Protein AF-A0A6J1CP91-F1 (afdb_monomer_lite)

Sequence (118 aa):
MVSEKVKNPSRVQVVTASIHRAAISASALVAVDCLERRPATSLLLTVDLRTNVVPPFPSTLAGNVILFFVASSTAAETETEVWSMVEEMKRKTEFTNKWRSKYKGAEAGTVEWESLYW

Radius of gyration: 17.56 Å; chains: 1; bounding box: 40×28×46 Å

pLDDT: mean 72.95, std 15.56, range [33.47, 92.81]

Foldseek 3Di:
DLCVLDPPFDPCLLVLLVVQLVVLVVVVVVCVPPDPFRDKDKDKDKDQCQVLAVVRHDPPDPDGDIDIDIDIDGRVPNCPPSNVSSVSVVVVVVVSNVVRVVCNPDPPPDDPPPPNPD

Secondary structure (DSSP, 8-state):
-HHHHSSS--HHHHHHHHHHHHHHHHHHHHGGGT-SSPPPEEEEEEEE-TTTSSSPPPTT--S--EEEEEEEE-TT-TT--HHHHHHHHHHHHHHHHHHHHHTTTS-TT---GGGG--

Structure (mmCIF, N/CA/C/O backbone):
data_AF-A0A6J1CP91-F1
#
_entry.id   AF-A0A6J1CP91-F1
#
loop_
_atom_site.group_PDB
_atom_site.id
_atom_site.type_symbol
_atom_site.label_atom_id
_atom_site.label_alt_id
_atom_site.label_comp_id
_atom_site.label_asym_id
_atom_site.label_entity_id
_atom_site.label_seq_id
_atom_site.pdbx_PDB_ins_code
_atom_site.Cartn_x
_atom_site.Cartn_y
_atom_site.Cartn_z
_atom_site.occupancy
_atom_site.B_iso_or_equiv
_atom_site.auth_seq_id
_atom_site.auth_comp_id
_atom_site.auth_asym_id
_atom_site.auth_atom_id
_atom_site.pdbx_PDB_model_num
ATOM 1 N N . MET A 1 1 ? 17.875 -6.125 4.280 1.00 73.06 1 MET A N 1
ATOM 2 C CA . MET A 1 1 ? 16.484 -6.656 4.284 1.00 73.06 1 MET A CA 1
ATOM 3 C C . MET A 1 1 ? 15.479 -5.521 4.533 1.00 73.06 1 MET A C 1
ATOM 5 O O . MET A 1 1 ? 15.840 -4.566 5.205 1.00 73.06 1 MET A O 1
ATOM 9 N N . VAL A 1 2 ? 14.232 -5.575 4.030 1.00 79.50 2 VAL A N 1
ATOM 10 C CA . VAL A 1 2 ? 13.246 -4.468 4.210 1.00 79.50 2 VAL A CA 1
ATOM 11 C C . VAL A 1 2 ? 13.037 -4.106 5.687 1.00 79.50 2 VAL A C 1
ATOM 13 O O . VAL A 1 2 ? 12.948 -2.931 6.022 1.00 79.50 2 VAL A O 1
ATOM 16 N N . SER A 1 3 ? 13.038 -5.097 6.579 1.00 82.69 3 SER A N 1
ATOM 17 C CA . SER A 1 3 ? 12.892 -4.919 8.030 1.00 82.69 3 SER A CA 1
ATOM 18 C C . SER A 1 3 ? 14.068 -4.220 8.723 1.00 82.69 3 SER A C 1
ATOM 20 O O . SER A 1 3 ? 13.913 -3.764 9.850 1.00 82.69 3 SER A O 1
ATOM 22 N N . GLU A 1 4 ? 15.240 -4.147 8.086 1.00 86.94 4 GLU A N 1
ATOM 23 C CA . GLU A 1 4 ? 16.396 -3.396 8.605 1.00 86.94 4 GLU A CA 1
ATOM 24 C C . GLU A 1 4 ? 16.271 -1.899 8.307 1.00 86.94 4 GLU A C 1
ATOM 26 O O . GLU A 1 4 ? 16.822 -1.074 9.030 1.00 86.94 4 GLU A O 1
ATOM 31 N N . LYS A 1 5 ? 15.558 -1.550 7.229 1.00 88.31 5 LYS A N 1
ATOM 32 C CA . LYS A 1 5 ? 15.391 -0.171 6.752 1.00 88.31 5 LYS A CA 1
ATOM 33 C C . LYS A 1 5 ? 14.071 0.435 7.219 1.00 88.31 5 LYS A C 1
ATOM 35 O O . LYS A 1 5 ? 14.038 1.583 7.644 1.00 88.31 5 LYS A O 1
ATOM 40 N N . VAL A 1 6 ? 12.990 -0.346 7.198 1.00 86.69 6 VAL A N 1
ATOM 41 C CA . VAL A 1 6 ? 11.664 0.082 7.651 1.00 86.69 6 VAL A CA 1
ATOM 42 C C . VAL A 1 6 ? 11.291 -0.670 8.918 1.00 86.69 6 VAL A C 1
ATOM 44 O O . VAL A 1 6 ? 11.163 -1.892 8.923 1.00 86.69 6 VAL A O 1
ATOM 47 N N . LYS A 1 7 ? 11.055 0.070 10.003 1.00 91.31 7 LYS A N 1
ATOM 48 C CA . LYS A 1 7 ? 10.608 -0.497 11.281 1.00 91.31 7 LYS A CA 1
ATOM 49 C C . LYS A 1 7 ? 9.187 -1.061 11.159 1.00 91.31 7 LYS A C 1
ATOM 51 O O . LYS A 1 7 ? 8.278 -0.307 10.819 1.00 91.31 7 LYS A O 1
ATOM 56 N N . ASN A 1 8 ? 8.981 -2.328 11.520 1.00 89.12 8 ASN A N 1
ATOM 57 C CA . ASN A 1 8 ? 7.670 -3.000 11.570 1.00 89.12 8 ASN A CA 1
ATOM 58 C C . ASN A 1 8 ? 6.816 -2.816 10.293 1.00 89.12 8 ASN A C 1
ATOM 60 O O . ASN A 1 8 ? 5.717 -2.259 10.376 1.00 89.12 8 ASN A O 1
ATOM 64 N N . PRO A 1 9 ? 7.299 -3.232 9.109 1.00 89.12 9 PRO A N 1
ATOM 65 C CA . PRO A 1 9 ? 6.519 -3.122 7.885 1.00 89.12 9 PRO A CA 1
ATOM 66 C C . PRO A 1 9 ? 5.352 -4.118 7.919 1.00 89.12 9 PRO A C 1
ATOM 68 O O . PRO A 1 9 ? 5.491 -5.241 8.411 1.00 89.12 9 PRO A O 1
ATOM 71 N N . SER A 1 10 ? 4.192 -3.728 7.391 1.00 89.75 10 SER A N 1
ATOM 72 C CA . SER A 1 10 ? 3.058 -4.649 7.293 1.00 89.75 10 SER A CA 1
ATOM 73 C C . SER A 1 10 ? 3.263 -5.638 6.144 1.00 89.75 10 SER A C 1
ATOM 75 O O . SER A 1 10 ? 3.888 -5.323 5.129 1.00 89.75 10 SER A O 1
ATOM 77 N N . ARG A 1 11 ? 2.681 -6.839 6.260 1.00 92.38 11 ARG A N 1
ATOM 78 C CA . ARG A 1 11 ? 2.720 -7.837 5.177 1.00 92.38 11 ARG A CA 1
ATOM 79 C C . ARG A 1 11 ? 2.173 -7.271 3.864 1.00 92.38 11 ARG A C 1
ATOM 81 O O . ARG A 1 11 ? 2.746 -7.527 2.814 1.00 92.38 11 ARG A O 1
ATOM 88 N N . VAL A 1 12 ? 1.094 -6.485 3.934 1.00 89.06 12 VAL A N 1
ATOM 89 C CA . VAL A 1 12 ? 0.483 -5.840 2.761 1.00 89.06 12 VAL A CA 1
ATOM 90 C C . VAL A 1 12 ? 1.476 -4.890 2.099 1.00 89.06 12 VAL A C 1
ATOM 92 O O . VAL A 1 12 ? 1.666 -4.978 0.895 1.00 89.06 12 VAL A O 1
ATOM 95 N N . GLN A 1 13 ? 2.174 -4.051 2.869 1.00 88.12 13 GLN A N 1
ATOM 96 C CA . GLN A 1 13 ? 3.169 -3.126 2.315 1.00 88.12 13 GLN A CA 1
ATOM 97 C C . GLN A 1 13 ? 4.289 -3.878 1.584 1.00 88.12 13 GLN A C 1
ATOM 99 O O . GLN A 1 13 ? 4.608 -3.558 0.442 1.00 88.12 13 GLN A O 1
ATOM 104 N N . VAL A 1 14 ? 4.862 -4.910 2.208 1.00 90.44 14 VAL A N 1
ATOM 105 C CA . VAL A 1 14 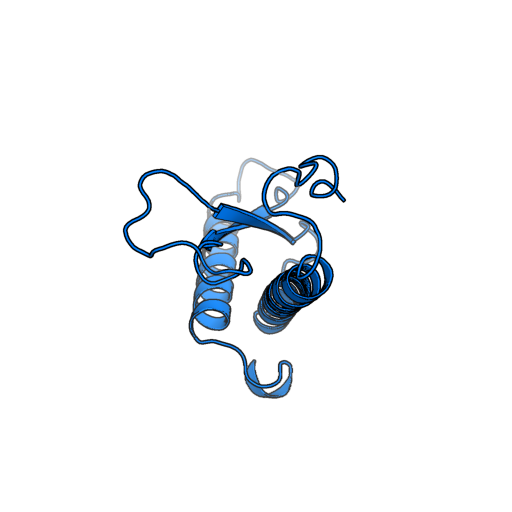? 5.978 -5.665 1.612 1.00 90.44 14 VAL A CA 1
ATOM 106 C C . VAL A 1 14 ? 5.549 -6.394 0.337 1.00 90.44 14 VAL A C 1
ATOM 108 O O . VAL A 1 14 ? 6.249 -6.331 -0.676 1.00 90.44 14 VAL A O 1
ATOM 111 N N . VAL A 1 15 ? 4.396 -7.067 0.368 1.00 92.81 15 VAL A N 1
ATOM 112 C CA . VAL A 1 15 ? 3.877 -7.815 -0.787 1.00 92.81 15 VAL A CA 1
ATOM 113 C C . VAL A 1 15 ? 3.527 -6.868 -1.934 1.00 92.81 15 VAL A C 1
ATOM 115 O O . VAL A 1 15 ? 3.961 -7.100 -3.058 1.00 92.81 15 VAL A O 1
ATOM 118 N N . THR A 1 16 ? 2.826 -5.767 -1.659 1.00 90.25 16 THR A N 1
ATOM 119 C CA . THR A 1 16 ? 2.458 -4.774 -2.675 1.00 90.25 16 THR A CA 1
ATOM 120 C C . THR A 1 16 ? 3.686 -4.147 -3.336 1.00 90.25 16 THR A C 1
ATOM 122 O O . THR A 1 16 ? 3.743 -4.087 -4.562 1.00 90.25 16 THR A O 1
ATOM 125 N N . ALA A 1 17 ? 4.698 -3.738 -2.559 1.00 87.62 17 ALA A N 1
ATOM 126 C CA . ALA A 1 17 ? 5.939 -3.195 -3.120 1.00 87.62 17 ALA A CA 1
ATOM 127 C C . ALA A 1 17 ? 6.673 -4.223 -3.994 1.00 87.62 17 ALA A C 1
ATOM 129 O O . ALA A 1 17 ? 7.217 -3.876 -5.042 1.00 87.62 17 ALA A O 1
ATOM 130 N N . SER A 1 18 ? 6.658 -5.495 -3.588 1.00 88.56 18 SER A N 1
ATOM 131 C CA . SER A 1 18 ? 7.282 -6.581 -4.350 1.00 88.56 18 SER A CA 1
ATOM 132 C C . SER A 1 18 ? 6.563 -6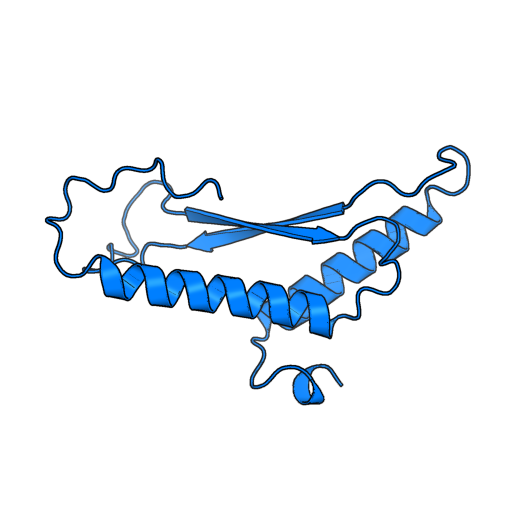.827 -5.680 1.00 88.56 18 SER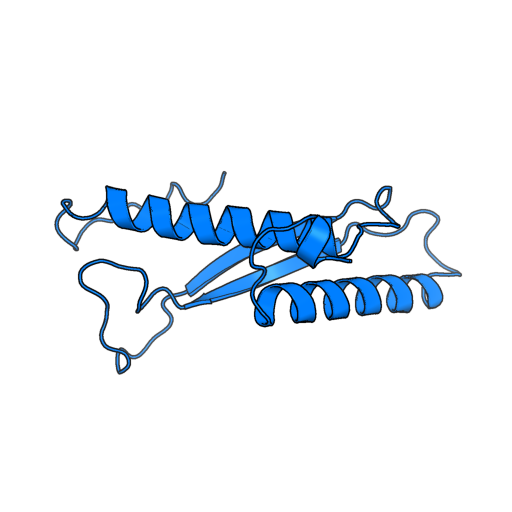 A C 1
ATOM 134 O O . SER A 1 18 ? 7.222 -6.953 -6.710 1.00 88.56 18 SER A O 1
ATOM 136 N N . ILE A 1 19 ? 5.224 -6.832 -5.679 1.00 90.38 19 ILE A N 1
ATOM 137 C CA . ILE A 1 19 ? 4.405 -6.966 -6.895 1.00 90.38 19 ILE A CA 1
ATOM 138 C C . ILE A 1 19 ? 4.627 -5.773 -7.825 1.00 90.38 19 ILE A C 1
ATOM 140 O O . ILE A 1 19 ? 4.856 -5.966 -9.015 1.00 90.38 19 ILE A O 1
ATOM 144 N N . HIS A 1 20 ? 4.606 -4.550 -7.290 1.00 86.44 20 HIS A N 1
ATOM 145 C CA . HIS A 1 20 ? 4.841 -3.338 -8.072 1.00 86.44 20 HIS A CA 1
ATOM 146 C C . HIS A 1 20 ? 6.218 -3.362 -8.747 1.00 86.44 20 HIS A C 1
ATOM 148 O O . HIS A 1 20 ? 6.321 -3.139 -9.952 1.00 86.44 20 HIS A O 1
ATO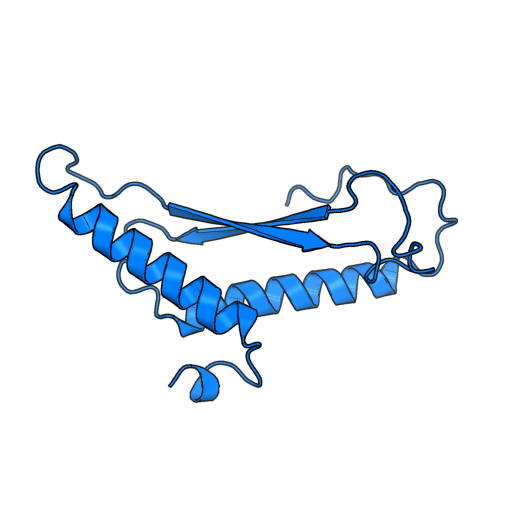M 154 N N . ARG A 1 21 ? 7.269 -3.731 -8.001 1.00 84.62 21 ARG A N 1
ATOM 155 C CA . ARG A 1 21 ? 8.617 -3.907 -8.556 1.00 84.62 21 ARG A CA 1
ATOM 156 C C . ARG A 1 21 ? 8.640 -4.966 -9.657 1.00 84.62 21 ARG A C 1
ATOM 158 O O . ARG A 1 21 ? 9.197 -4.711 -10.717 1.00 84.62 21 ARG A O 1
ATOM 165 N N . ALA A 1 22 ? 8.027 -6.127 -9.426 1.00 86.94 22 ALA A N 1
ATOM 166 C CA . ALA A 1 22 ? 7.963 -7.190 -10.426 1.00 86.94 22 ALA A CA 1
ATOM 167 C C . ALA A 1 22 ? 7.233 -6.735 -11.702 1.00 86.94 22 ALA A C 1
ATOM 169 O O . ALA A 1 22 ? 7.699 -7.023 -12.801 1.00 86.94 22 ALA A O 1
ATOM 170 N N . ALA A 1 2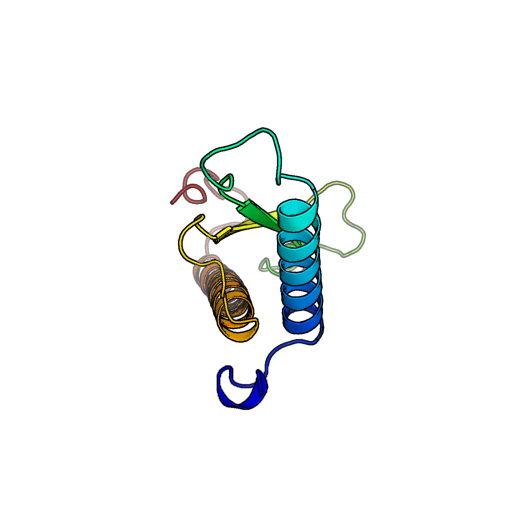3 ? 6.144 -5.972 -11.566 1.00 85.88 23 ALA A N 1
ATOM 171 C CA . ALA A 1 23 ? 5.401 -5.410 -12.691 1.00 85.88 23 ALA A CA 1
ATOM 172 C C . ALA A 1 23 ? 6.238 -4.399 -13.495 1.00 85.88 23 ALA A C 1
ATOM 174 O O . ALA A 1 23 ? 6.239 -4.461 -14.722 1.00 85.88 23 ALA A O 1
ATOM 175 N N . ILE A 1 24 ? 6.997 -3.522 -12.824 1.00 80.69 24 ILE A N 1
ATOM 176 C CA . ILE A 1 24 ? 7.932 -2.590 -13.481 1.00 80.69 24 ILE A CA 1
ATOM 177 C C . ILE A 1 24 ? 9.056 -3.346 -14.192 1.00 80.69 24 ILE A C 1
ATOM 179 O O . ILE A 1 24 ? 9.408 -3.027 -15.326 1.00 80.69 24 ILE A O 1
ATOM 183 N N . SER A 1 25 ? 9.648 -4.348 -13.537 1.00 80.31 25 SER A N 1
ATOM 184 C CA . SER A 1 25 ? 10.715 -5.146 -14.143 1.00 80.31 25 SER A CA 1
ATOM 185 C C . SER A 1 25 ? 10.214 -5.906 -15.370 1.00 80.31 25 SER A C 1
ATOM 187 O O . SER A 1 25 ? 10.888 -5.907 -16.394 1.00 80.31 25 SER A O 1
ATOM 189 N N . ALA A 1 26 ? 9.021 -6.499 -15.298 1.00 83.31 26 ALA A N 1
ATOM 190 C CA . ALA A 1 26 ? 8.413 -7.193 -16.425 1.00 83.31 26 ALA A CA 1
ATOM 191 C C . ALA A 1 26 ? 8.058 -6.233 -17.571 1.00 83.31 26 ALA A C 1
ATOM 193 O O . ALA A 1 26 ? 8.357 -6.531 -18.725 1.00 83.31 26 ALA A O 1
ATOM 194 N N . SER A 1 27 ? 7.477 -5.064 -17.278 1.00 78.06 27 SER A N 1
ATOM 195 C CA . SER A 1 27 ? 7.123 -4.085 -18.315 1.00 78.06 27 SER A CA 1
ATOM 196 C C . SER A 1 27 ? 8.355 -3.532 -19.031 1.00 78.06 27 SER A C 1
ATOM 198 O O . SER A 1 27 ? 8.332 -3.348 -20.247 1.00 78.06 27 SER A O 1
ATOM 200 N N . ALA A 1 28 ? 9.463 -3.353 -18.309 1.00 73.88 28 ALA A N 1
ATOM 201 C CA . ALA A 1 28 ? 10.732 -2.937 -18.888 1.00 73.88 28 ALA A CA 1
ATOM 202 C C . ALA A 1 28 ? 11.325 -3.951 -19.879 1.00 73.88 28 ALA A C 1
ATOM 204 O O . ALA A 1 28 ? 12.001 -3.536 -20.816 1.00 73.88 28 ALA A O 1
ATOM 205 N N . LEU A 1 29 ? 11.079 -5.252 -19.689 1.00 72.19 29 LEU A N 1
ATOM 206 C CA . LEU A 1 29 ? 11.527 -6.302 -20.613 1.00 72.19 29 LEU A CA 1
ATOM 207 C C . LEU A 1 29 ? 10.708 -6.331 -21.911 1.00 72.19 29 LEU A C 1
ATOM 209 O O . LEU A 1 29 ? 11.202 -6.797 -22.931 1.00 72.19 29 LEU A O 1
ATOM 213 N N . VAL A 1 30 ? 9.468 -5.837 -21.878 1.00 71.56 30 VAL A N 1
ATOM 214 C CA . VAL A 1 30 ? 8.573 -5.780 -23.046 1.00 71.56 30 VAL A CA 1
ATOM 215 C C . VAL A 1 30 ? 8.751 -4.476 -23.831 1.00 71.56 30 VAL A C 1
ATOM 217 O O . VAL A 1 30 ? 8.557 -4.451 -25.040 1.00 71.56 30 VAL A O 1
ATOM 220 N N . ALA A 1 31 ? 9.157 -3.388 -23.171 1.00 63.69 31 ALA A N 1
ATOM 221 C CA . ALA A 1 31 ? 9.281 -2.057 -23.773 1.00 63.69 31 ALA A CA 1
ATOM 222 C C . ALA A 1 31 ? 10.525 -1.852 -24.671 1.00 63.69 31 ALA A C 1
ATOM 224 O O . ALA A 1 31 ? 10.789 -0.722 -25.078 1.00 63.69 31 ALA A O 1
ATOM 225 N N . VAL A 1 32 ? 11.282 -2.916 -24.969 1.00 56.19 32 VAL A N 1
ATOM 226 C CA . VAL A 1 32 ? 12.632 -2.870 -25.566 1.00 56.19 32 VAL A CA 1
ATOM 227 C C . VAL A 1 32 ? 12.682 -2.247 -26.974 1.00 56.19 32 VAL A C 1
ATOM 229 O O . VAL A 1 32 ? 13.737 -1.746 -27.340 1.00 56.19 32 VAL A O 1
ATOM 232 N N . ASP A 1 33 ? 11.567 -2.147 -27.711 1.00 54.22 33 ASP A N 1
ATOM 233 C CA . ASP A 1 33 ? 11.598 -1.703 -29.121 1.00 54.22 33 ASP A CA 1
ATOM 234 C C . ASP A 1 33 ? 10.937 -0.346 -29.446 1.00 54.22 33 ASP A C 1
ATOM 236 O O . ASP A 1 33 ? 11.095 0.139 -30.564 1.00 54.22 33 ASP A O 1
ATOM 240 N N . CYS A 1 34 ? 10.211 0.309 -28.525 1.00 54.41 34 CYS A N 1
ATOM 241 C CA . CYS A 1 34 ? 9.325 1.428 -28.923 1.00 54.41 34 CYS A CA 1
ATOM 242 C C . CYS A 1 34 ? 9.488 2.747 -28.149 1.00 54.41 34 CYS A C 1
ATOM 244 O O . CYS A 1 34 ? 8.898 3.750 -28.548 1.00 54.41 34 CYS A O 1
ATOM 246 N N . LEU A 1 35 ? 10.225 2.778 -27.035 1.00 56.19 35 LEU A N 1
ATOM 247 C CA . LEU A 1 35 ? 10.268 3.944 -26.145 1.00 56.19 35 LEU A CA 1
ATOM 248 C C . LEU A 1 35 ? 11.699 4.223 -25.672 1.00 56.19 35 LEU A C 1
ATOM 250 O O . LEU A 1 35 ? 12.209 3.550 -24.781 1.00 56.19 35 LEU A O 1
ATOM 254 N N . GLU A 1 36 ? 12.311 5.288 -26.201 1.00 57.06 36 GLU A N 1
ATOM 255 C CA . GLU A 1 36 ? 13.621 5.817 -25.768 1.00 57.06 36 GLU A CA 1
ATOM 256 C C . GLU A 1 36 ? 13.665 6.194 -24.270 1.00 57.06 36 GLU A C 1
ATOM 258 O O . GLU A 1 36 ? 14.732 6.417 -23.698 1.00 57.06 36 GLU A O 1
ATOM 263 N N . ARG A 1 37 ? 12.503 6.262 -23.604 1.00 59.09 37 ARG A N 1
ATOM 264 C CA . ARG A 1 37 ? 12.366 6.608 -22.189 1.00 59.09 37 ARG A CA 1
ATOM 265 C C . ARG A 1 37 ? 11.330 5.707 -21.520 1.00 59.09 37 ARG A C 1
ATOM 267 O O . ARG A 1 37 ? 10.191 5.632 -21.978 1.00 59.09 37 ARG A O 1
ATOM 274 N N . ARG A 1 38 ? 11.698 5.060 -20.405 1.00 63.72 38 ARG A N 1
ATOM 275 C CA . ARG A 1 38 ? 10.725 4.314 -19.585 1.00 63.72 38 ARG A CA 1
ATOM 276 C C . ARG A 1 38 ? 9.600 5.262 -19.134 1.00 63.72 38 ARG A C 1
ATOM 278 O O . ARG A 1 38 ? 9.906 6.372 -18.690 1.00 63.72 38 ARG A O 1
ATOM 285 N N . PRO A 1 39 ? 8.321 4.863 -19.232 1.00 66.75 39 PRO A N 1
ATOM 286 C CA . PRO A 1 39 ? 7.214 5.685 -18.760 1.00 66.75 39 PRO A CA 1
ATOM 287 C C . PRO A 1 39 ? 7.239 5.807 -17.231 1.00 66.75 39 PRO A C 1
ATOM 289 O O . PRO A 1 39 ? 7.695 4.902 -16.531 1.00 66.75 39 PRO A O 1
ATOM 292 N N . ALA A 1 40 ? 6.742 6.932 -16.710 1.00 71.31 40 ALA A N 1
ATOM 293 C CA . ALA A 1 40 ? 6.501 7.081 -15.278 1.00 71.31 40 ALA A CA 1
ATOM 294 C C . ALA A 1 40 ? 5.475 6.036 -14.814 1.00 71.31 40 ALA A C 1
ATOM 296 O O . ALA A 1 40 ? 4.494 5.773 -15.514 1.00 71.31 40 ALA A O 1
ATOM 297 N N . THR A 1 41 ? 5.700 5.449 -13.639 1.00 76.31 41 THR A N 1
ATOM 298 C CA . THR A 1 41 ? 4.812 4.422 -13.078 1.00 76.31 41 THR A CA 1
ATOM 299 C C . THR A 1 41 ? 4.236 4.892 -11.756 1.00 76.31 41 THR A C 1
ATOM 301 O O . THR A 1 41 ? 4.939 5.491 -10.944 1.00 76.31 41 THR A O 1
ATOM 304 N N . SER A 1 42 ? 2.951 4.622 -11.548 1.00 78.25 42 SER A N 1
ATOM 305 C CA . SER A 1 42 ? 2.241 5.005 -10.332 1.00 78.25 42 SER A CA 1
ATOM 306 C C . SER A 1 42 ? 1.517 3.800 -9.751 1.00 78.25 42 SER A C 1
ATOM 308 O O . SER A 1 42 ? 0.767 3.114 -10.444 1.00 78.25 42 SER A O 1
ATOM 310 N N . LEU A 1 43 ? 1.710 3.580 -8.457 1.00 82.94 43 LEU A N 1
ATOM 311 C CA . LEU A 1 43 ? 0.980 2.626 -7.645 1.00 82.94 43 LEU A CA 1
ATOM 312 C C . LEU A 1 43 ? -0.191 3.341 -6.967 1.00 82.94 43 LEU A C 1
ATOM 314 O O . LEU A 1 43 ? 0.011 4.202 -6.112 1.00 82.94 43 LEU A O 1
ATOM 318 N N . LEU A 1 44 ? -1.414 2.957 -7.329 1.00 85.56 44 LEU A N 1
ATOM 319 C CA . LEU A 1 44 ? -2.642 3.447 -6.708 1.00 85.56 44 LEU A CA 1
ATOM 320 C C . LEU A 1 44 ? -3.139 2.435 -5.667 1.00 85.56 44 LEU A C 1
ATOM 322 O O . LEU A 1 44 ? -3.504 1.315 -6.018 1.00 85.56 44 LEU A O 1
ATOM 326 N N . LEU A 1 45 ? -3.172 2.824 -4.393 1.00 84.06 45 LEU A N 1
ATOM 327 C CA . LEU A 1 45 ? -3.647 1.978 -3.295 1.00 84.06 45 LEU A CA 1
ATOM 328 C C . LEU A 1 45 ? -4.964 2.490 -2.741 1.00 84.06 45 LEU A C 1
ATOM 330 O O . LEU A 1 45 ? -5.076 3.657 -2.382 1.00 84.06 45 LEU A O 1
ATOM 334 N N . THR A 1 46 ? -5.932 1.591 -2.614 1.00 85.00 46 THR A N 1
ATOM 335 C CA . THR A 1 46 ? -7.227 1.860 -1.988 1.00 85.00 46 THR A CA 1
ATOM 336 C C . THR A 1 46 ? -7.212 1.456 -0.523 1.00 85.00 46 THR A C 1
ATOM 338 O O . THR A 1 46 ? -6.858 0.320 -0.196 1.00 85.00 46 THR A O 1
ATOM 341 N N . VAL A 1 47 ? -7.653 2.351 0.355 1.00 80.19 47 VAL A N 1
ATOM 342 C CA . VAL A 1 47 ? -7.790 2.086 1.791 1.00 80.19 47 VAL A CA 1
ATOM 343 C C . VAL A 1 47 ? -9.243 2.239 2.205 1.00 80.19 47 VAL A C 1
ATOM 345 O O . VAL A 1 47 ? -9.864 3.256 1.912 1.00 80.19 47 VAL A O 1
ATOM 348 N N . ASP A 1 48 ? -9.774 1.234 2.903 1.00 84.69 48 ASP A N 1
ATOM 349 C CA . ASP A 1 48 ? -11.103 1.294 3.511 1.00 84.69 48 ASP A CA 1
ATOM 350 C C . ASP A 1 48 ? -11.095 2.289 4.673 1.00 84.69 48 ASP A C 1
ATOM 352 O O . ASP A 1 48 ? -10.349 2.129 5.641 1.00 84.69 48 ASP A O 1
ATOM 356 N N . LEU A 1 49 ? -11.914 3.332 4.581 1.00 81.62 49 LEU A N 1
ATOM 357 C CA . LEU A 1 49 ? -11.992 4.365 5.605 1.00 81.62 49 LEU A CA 1
ATOM 358 C C . LEU A 1 49 ? -13.016 4.064 6.701 1.00 81.62 49 LEU A C 1
ATOM 360 O O . LEU A 1 49 ? -13.019 4.777 7.704 1.00 81.62 49 LEU A O 1
ATOM 364 N N . ARG A 1 50 ? -13.859 3.030 6.573 1.00 83.62 50 ARG A N 1
ATOM 365 C CA . ARG A 1 50 ? -14.936 2.766 7.550 1.00 83.62 50 ARG A CA 1
ATOM 366 C C . ARG A 1 50 ? -14.412 2.602 8.972 1.00 83.62 50 ARG A C 1
ATOM 368 O O . ARG A 1 50 ? -14.964 3.168 9.908 1.00 83.62 50 ARG A O 1
ATOM 375 N N . THR A 1 51 ? -13.294 1.900 9.125 1.00 78.62 51 THR A N 1
ATOM 376 C CA . THR A 1 51 ? -12.614 1.701 10.416 1.00 78.62 51 THR A CA 1
ATOM 377 C C . THR A 1 51 ? -11.719 2.877 10.819 1.00 78.62 51 THR A C 1
ATOM 379 O O . THR A 1 51 ? -11.205 2.918 11.941 1.00 78.62 51 THR A O 1
ATOM 382 N N . ASN A 1 52 ? -11.503 3.828 9.906 1.00 74.31 52 ASN A N 1
ATOM 383 C CA . ASN A 1 52 ? -10.530 4.905 10.034 1.00 74.31 52 ASN A CA 1
ATOM 384 C C . ASN A 1 52 ? -11.148 6.282 10.317 1.00 74.31 52 ASN A C 1
ATOM 386 O O . ASN A 1 52 ? -10.391 7.210 10.586 1.00 74.31 52 ASN A O 1
ATOM 390 N N . VAL A 1 53 ? -12.475 6.417 10.321 1.00 73.94 53 VAL A N 1
ATOM 391 C CA . VAL A 1 53 ? -13.198 7.619 10.778 1.00 73.94 53 VAL A CA 1
ATOM 392 C C . VAL A 1 53 ? -13.624 7.499 12.249 1.00 73.94 53 VAL A C 1
ATOM 394 O O . VAL A 1 53 ? -13.562 6.414 12.831 1.00 73.94 53 VAL A O 1
ATOM 397 N N . VAL A 1 54 ? -14.006 8.615 12.884 1.00 72.69 54 VAL A N 1
ATOM 398 C CA . VAL A 1 54 ? -14.493 8.637 14.275 1.00 72.69 54 VAL A CA 1
ATOM 399 C C . VAL A 1 54 ? -15.805 9.431 14.355 1.00 72.69 54 VAL A C 1
ATOM 401 O O . VAL A 1 54 ? -15.777 10.618 14.040 1.00 72.69 54 VAL A O 1
ATOM 404 N N . PRO A 1 55 ? -16.918 8.818 14.808 1.00 79.50 55 PRO A N 1
ATOM 405 C CA . PRO A 1 55 ? -17.051 7.391 15.125 1.00 79.50 55 PRO A CA 1
ATOM 406 C C . PRO A 1 55 ? -16.831 6.511 13.876 1.00 79.50 55 PRO A C 1
ATOM 408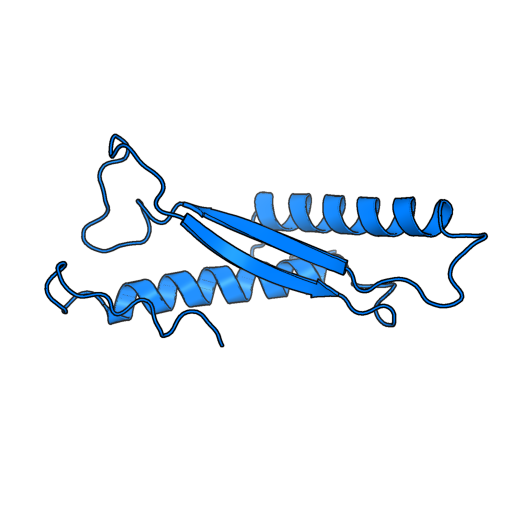 O O . PRO A 1 55 ? -17.079 6.976 12.764 1.00 79.50 55 PRO A O 1
ATOM 411 N N . PRO A 1 56 ? -16.329 5.269 14.026 1.00 81.69 56 PRO A N 1
ATOM 412 C CA . PRO A 1 56 ? -16.158 4.364 12.893 1.00 81.69 56 PRO A CA 1
ATOM 413 C C . PRO A 1 56 ? -17.511 4.079 12.237 1.00 81.69 56 PRO A C 1
ATOM 415 O O . PRO A 1 56 ? -18.520 3.912 12.926 1.00 81.69 56 PRO A O 1
ATOM 418 N N . PHE A 1 57 ? -17.533 3.989 10.908 1.00 83.31 57 PHE A N 1
ATOM 419 C CA . PHE A 1 57 ? -18.731 3.551 10.202 1.00 83.31 57 PHE A CA 1
ATOM 420 C C . PHE A 1 57 ? -18.979 2.054 10.450 1.00 83.31 57 PHE A C 1
ATOM 422 O O . PHE A 1 57 ? -18.020 1.285 10.580 1.00 83.31 57 PHE A O 1
ATOM 429 N N . PRO A 1 58 ? -20.248 1.605 10.464 1.00 87.25 58 PRO A N 1
ATOM 430 C CA . PRO A 1 58 ? -20.569 0.184 10.484 1.00 87.25 58 PRO A CA 1
ATOM 431 C C . PRO A 1 58 ? -19.904 -0.548 9.313 1.00 87.25 58 PRO A C 1
ATOM 433 O O . PRO A 1 58 ? -19.905 -0.058 8.183 1.00 87.25 58 PRO A O 1
ATOM 436 N N . SER A 1 59 ? -19.394 -1.758 9.551 1.00 85.56 59 SER A N 1
ATOM 437 C CA . SER A 1 59 ? -18.855 -2.613 8.480 1.00 85.56 59 SER A CA 1
ATOM 438 C C . SER A 1 59 ? -19.916 -3.007 7.446 1.00 85.56 59 SER A C 1
ATOM 440 O O . SER A 1 59 ? -19.580 -3.338 6.314 1.00 85.56 59 SER A O 1
ATOM 442 N N . THR A 1 60 ? -21.194 -2.934 7.823 1.00 89.94 60 THR A N 1
ATOM 443 C CA . THR A 1 60 ? -22.362 -3.198 6.974 1.00 89.94 60 THR A CA 1
ATOM 444 C C . THR A 1 60 ? -22.812 -1.989 6.153 1.00 89.94 60 THR A C 1
ATOM 446 O O . THR A 1 60 ? -23.776 -2.105 5.398 1.00 89.94 60 THR A O 1
ATOM 449 N N . LEU A 1 61 ? -22.155 -0.829 6.288 1.00 86.69 61 LEU A N 1
ATOM 450 C CA . LEU A 1 61 ? -22.499 0.368 5.525 1.00 86.69 61 LEU A CA 1
ATOM 451 C C . LEU A 1 61 ? -22.348 0.101 4.020 1.00 86.69 61 LEU A C 1
ATOM 453 O O . LEU A 1 61 ? -21.236 -0.111 3.522 1.00 86.69 61 LEU A O 1
ATOM 457 N N . ALA A 1 62 ? -23.473 0.149 3.308 1.00 88.12 62 ALA A N 1
ATOM 458 C CA . ALA A 1 62 ? -23.527 0.023 1.858 1.00 88.12 62 ALA A CA 1
ATOM 459 C C . ALA A 1 62 ? -22.940 1.269 1.169 1.00 88.12 62 ALA A C 1
ATOM 461 O O . ALA A 1 62 ? -23.111 2.391 1.642 1.00 88.12 62 ALA A O 1
ATOM 462 N N . GLY A 1 63 ? -22.266 1.073 0.032 1.00 87.31 63 GLY A N 1
ATOM 463 C CA . GLY A 1 63 ? -21.556 2.131 -0.703 1.00 87.31 63 GLY A CA 1
ATOM 464 C C . GLY A 1 63 ? -20.041 2.088 -0.491 1.00 87.31 63 GLY A C 1
ATOM 465 O O . GLY A 1 63 ? -19.546 1.230 0.231 1.00 87.31 63 GLY A O 1
ATOM 466 N N . ASN A 1 64 ? -19.292 2.988 -1.135 1.00 85.06 64 ASN A N 1
ATOM 467 C CA . ASN A 1 64 ? -17.826 3.035 -1.065 1.00 85.06 64 ASN A CA 1
ATOM 468 C C . ASN A 1 64 ? -17.359 4.151 -0.128 1.00 85.06 64 ASN A C 1
ATOM 470 O O . ASN A 1 64 ? -17.693 5.312 -0.340 1.00 85.06 64 ASN A O 1
ATOM 474 N N . VAL A 1 65 ? -16.534 3.807 0.862 1.00 83.94 65 VAL A N 1
ATOM 475 C CA . VAL A 1 65 ? -15.842 4.779 1.719 1.00 83.94 65 VAL A CA 1
ATOM 476 C C . VAL A 1 65 ? -14.350 4.475 1.641 1.00 83.94 65 VAL A C 1
ATOM 478 O O . VAL A 1 65 ? -13.824 3.682 2.421 1.00 83.94 65 VAL A O 1
ATOM 481 N N . ILE A 1 66 ? -13.686 5.030 0.627 1.00 83.38 66 ILE A N 1
ATOM 482 C CA . ILE A 1 66 ? -12.293 4.708 0.299 1.00 83.38 66 ILE A CA 1
ATOM 483 C C . ILE A 1 66 ? -11.443 5.967 0.139 1.00 83.38 66 ILE A C 1
ATOM 485 O O . ILE A 1 66 ? -11.944 7.008 -0.278 1.00 83.38 66 ILE A O 1
ATOM 489 N N . LEU A 1 67 ? -10.150 5.844 0.434 1.00 79.25 67 LEU A N 1
ATOM 490 C CA . LEU A 1 67 ? -9.125 6.830 0.091 1.00 79.25 67 LEU A CA 1
ATOM 491 C C . LEU A 1 67 ? -8.099 6.205 -0.849 1.00 79.25 67 LEU A C 1
ATOM 493 O O . LEU A 1 67 ? -7.747 5.033 -0.696 1.00 79.25 67 LEU A O 1
ATOM 497 N N . PHE A 1 68 ? -7.609 7.005 -1.791 1.00 78.69 68 PHE A N 1
ATOM 498 C CA . PHE A 1 68 ? -6.547 6.621 -2.705 1.00 78.69 68 PHE A CA 1
ATOM 499 C C . PHE A 1 68 ? -5.199 7.180 -2.253 1.00 78.69 68 PHE A C 1
ATOM 501 O O . PHE A 1 68 ? -5.082 8.356 -1.919 1.00 78.69 68 PHE A O 1
ATOM 508 N N . PHE A 1 69 ? -4.164 6.348 -2.317 1.00 74.56 69 PHE A N 1
ATOM 509 C CA . PHE A 1 69 ? -2.772 6.760 -2.184 1.00 74.56 69 PHE A CA 1
ATOM 510 C C . PHE A 1 69 ? -2.035 6.501 -3.486 1.00 74.56 69 PHE A C 1
ATOM 512 O O . PHE A 1 69 ? -1.994 5.365 -3.947 1.00 74.56 69 PHE A O 1
ATOM 519 N N . VAL A 1 70 ? -1.425 7.542 -4.050 1.00 72.50 70 VAL A N 1
ATOM 520 C CA . VAL A 1 70 ? -0.619 7.439 -5.272 1.00 72.50 70 VAL A CA 1
ATOM 521 C C . VAL A 1 70 ? 0.846 7.438 -4.885 1.00 72.50 70 VAL A C 1
ATOM 523 O O . VAL A 1 70 ? 1.348 8.488 -4.500 1.00 72.50 70 VAL A O 1
ATOM 526 N N . ALA A 1 71 ? 1.523 6.294 -4.922 1.00 70.00 71 ALA A N 1
ATOM 527 C CA . ALA A 1 71 ? 2.982 6.234 -4.837 1.00 70.00 71 ALA A CA 1
ATOM 528 C C . ALA A 1 71 ? 3.567 6.262 -6.251 1.00 70.00 71 ALA A C 1
ATOM 530 O O . ALA A 1 71 ? 3.271 5.384 -7.057 1.00 70.00 71 ALA A O 1
ATOM 531 N N . SER A 1 72 ? 4.326 7.301 -6.583 1.00 65.25 72 SER A N 1
ATOM 532 C CA . SER A 1 72 ? 4.901 7.486 -7.917 1.00 65.25 72 SER A CA 1
ATOM 533 C C . SER A 1 72 ? 6.364 7.075 -7.921 1.00 65.25 72 SER A C 1
ATOM 535 O O . SER A 1 72 ? 7.103 7.495 -7.037 1.00 65.25 72 SER A O 1
ATOM 537 N N . SER A 1 73 ? 6.790 6.335 -8.943 1.00 62.84 73 SER A N 1
ATOM 538 C CA . SER A 1 73 ? 8.207 6.128 -9.226 1.00 62.84 73 SER A CA 1
ATOM 539 C C . SER A 1 73 ? 8.565 6.690 -10.596 1.00 62.84 73 SER A C 1
ATOM 541 O O . SER A 1 73 ? 7.892 6.421 -11.604 1.00 62.84 73 SER A O 1
ATOM 543 N N . THR A 1 74 ? 9.610 7.516 -10.624 1.00 57.12 74 THR A N 1
ATOM 544 C CA . THR A 1 74 ? 10.106 8.121 -11.863 1.00 57.12 74 THR A CA 1
ATOM 545 C C . THR A 1 74 ? 11.036 7.168 -12.612 1.00 57.12 74 THR A C 1
ATOM 547 O O . THR A 1 74 ? 11.682 6.299 -12.036 1.00 57.12 74 THR A O 1
ATOM 550 N N . ALA A 1 75 ? 11.148 7.351 -13.929 1.00 51.25 75 ALA A N 1
ATOM 551 C CA . ALA A 1 75 ? 11.966 6.517 -14.813 1.00 51.25 75 ALA A CA 1
ATOM 552 C C . ALA A 1 75 ? 13.469 6.465 -14.458 1.00 51.25 75 ALA A C 1
ATOM 554 O O . ALA A 1 75 ? 14.178 5.602 -14.968 1.00 51.25 75 ALA A O 1
ATOM 555 N N . ALA A 1 76 ? 13.962 7.378 -13.612 1.00 49.88 76 ALA A N 1
ATOM 556 C CA . ALA A 1 76 ? 15.339 7.382 -13.115 1.00 49.88 76 ALA A CA 1
ATOM 557 C C . ALA A 1 76 ? 15.534 6.463 -11.892 1.00 49.88 76 ALA A C 1
ATOM 559 O O . ALA A 1 76 ? 16.649 6.038 -11.608 1.00 49.88 76 ALA A O 1
ATOM 560 N N . GLU A 1 77 ? 14.457 6.099 -11.198 1.00 52.62 77 GLU A N 1
ATOM 561 C CA . GLU A 1 77 ? 14.466 5.308 -9.963 1.00 52.62 77 GLU A CA 1
ATOM 562 C C . GLU A 1 77 ? 14.276 3.815 -10.257 1.00 52.62 77 GLU A C 1
ATOM 564 O O . GLU A 1 77 ? 13.500 3.109 -9.611 1.00 52.62 77 GLU A O 1
ATOM 569 N N . THR A 1 78 ? 14.955 3.316 -11.287 1.00 50.75 78 THR A N 1
ATOM 570 C CA . THR A 1 78 ? 14.797 1.929 -11.758 1.00 50.75 78 THR A CA 1
ATOM 571 C C . THR A 1 78 ? 15.292 0.878 -10.764 1.00 50.75 78 THR A C 1
ATOM 573 O O . THR A 1 78 ? 14.963 -0.300 -10.902 1.00 50.75 78 THR A O 1
ATOM 576 N N . GLU A 1 79 ? 15.955 1.320 -9.698 1.00 52.81 79 GLU A N 1
ATOM 577 C CA . GLU A 1 79 ? 16.120 0.592 -8.447 1.00 52.81 79 GLU A CA 1
ATOM 578 C C . GLU A 1 79 ? 15.385 1.312 -7.311 1.00 52.81 79 GLU A C 1
ATOM 580 O O . GLU A 1 79 ? 15.980 1.731 -6.321 1.00 52.81 79 GLU A O 1
ATOM 585 N N . THR A 1 80 ? 14.065 1.469 -7.419 1.00 58.53 80 THR A N 1
ATOM 586 C CA . THR A 1 80 ? 13.245 1.724 -6.233 1.00 58.53 80 THR A CA 1
ATOM 587 C C . THR A 1 80 ? 13.384 0.486 -5.360 1.00 58.53 80 THR A C 1
ATOM 589 O O . THR A 1 80 ? 12.735 -0.545 -5.568 1.00 58.53 80 THR A O 1
ATOM 592 N N . GLU A 1 81 ? 14.329 0.541 -4.423 1.00 70.31 81 GLU A N 1
ATOM 593 C CA . GLU A 1 81 ? 14.524 -0.529 -3.467 1.00 70.31 81 GLU A CA 1
ATOM 594 C C . GLU A 1 81 ? 13.178 -0.792 -2.784 1.00 70.31 81 GLU A C 1
ATOM 596 O O . GLU A 1 81 ? 12.495 0.132 -2.360 1.00 70.31 81 GLU A O 1
ATOM 601 N N . VAL A 1 82 ? 12.763 -2.059 -2.682 1.00 80.69 82 VAL A N 1
ATOM 602 C CA . VAL A 1 82 ? 11.437 -2.445 -2.150 1.00 80.69 82 VAL A CA 1
ATOM 603 C C . VAL A 1 82 ? 11.128 -1.744 -0.818 1.00 80.69 82 VAL A C 1
ATOM 605 O O . VAL A 1 82 ? 9.972 -1.454 -0.521 1.00 80.69 82 VAL A O 1
ATOM 608 N N . TRP A 1 83 ? 12.156 -1.437 -0.023 1.00 84.38 83 TRP A N 1
ATOM 609 C CA . TRP A 1 83 ? 12.005 -0.720 1.235 1.00 84.38 83 TRP A CA 1
ATOM 610 C C . TRP A 1 83 ? 11.579 0.751 1.083 1.00 84.38 83 TRP A C 1
ATOM 612 O O . TRP A 1 83 ? 10.837 1.208 1.945 1.00 84.38 83 TRP A O 1
ATOM 622 N N . SER A 1 84 ? 11.965 1.473 0.024 1.00 84.38 84 SER A N 1
ATOM 623 C CA . SER A 1 84 ? 11.588 2.885 -0.171 1.00 84.38 84 SER A CA 1
ATOM 624 C C . SER A 1 84 ? 10.095 3.020 -0.474 1.00 84.38 84 SER A C 1
ATOM 626 O O . SER A 1 84 ? 9.391 3.815 0.145 1.00 84.38 84 SER A O 1
ATOM 628 N N . MET A 1 85 ? 9.570 2.134 -1.324 1.00 84.12 85 MET A N 1
ATOM 629 C CA . MET A 1 85 ? 8.136 2.020 -1.601 1.00 84.12 85 MET A CA 1
ATOM 630 C C . MET A 1 85 ? 7.351 1.641 -0.332 1.00 84.12 85 MET A C 1
ATOM 632 O O . MET A 1 85 ? 6.283 2.185 -0.048 1.00 84.12 85 MET A O 1
ATOM 636 N N . VAL A 1 86 ? 7.890 0.722 0.477 1.00 87.81 86 VAL A N 1
ATOM 637 C CA . VAL A 1 86 ? 7.299 0.344 1.773 1.00 87.81 86 VAL A CA 1
ATOM 638 C C . VAL A 1 86 ? 7.290 1.518 2.754 1.00 87.81 86 VAL A C 1
ATOM 640 O O . VAL A 1 86 ? 6.291 1.714 3.450 1.00 87.81 86 VAL A O 1
ATOM 643 N N . GLU A 1 87 ? 8.358 2.311 2.803 1.00 87.50 87 GLU A N 1
ATOM 644 C CA . GLU A 1 87 ? 8.437 3.517 3.627 1.00 87.50 87 GLU A CA 1
ATOM 645 C C . GLU A 1 87 ? 7.395 4.559 3.203 1.00 87.50 87 GLU A C 1
ATOM 647 O O . GLU A 1 87 ? 6.678 5.094 4.052 1.00 87.50 87 GLU A O 1
ATOM 652 N N . GLU A 1 88 ? 7.230 4.786 1.900 1.00 84.69 88 GLU A N 1
ATOM 653 C CA . GLU A 1 88 ? 6.233 5.718 1.374 1.00 84.69 88 GLU A CA 1
ATOM 654 C C . GLU A 1 88 ? 4.799 5.283 1.722 1.00 84.69 88 GLU A C 1
ATOM 656 O O . GLU A 1 88 ? 4.006 6.075 2.249 1.00 84.69 88 GLU A O 1
ATOM 661 N N . MET A 1 89 ? 4.468 4.004 1.509 1.00 85.12 89 MET A N 1
ATOM 662 C CA . MET A 1 89 ? 3.173 3.441 1.908 1.00 85.12 89 MET A CA 1
ATOM 663 C C . MET A 1 89 ? 2.928 3.580 3.412 1.00 85.12 89 MET A C 1
ATOM 665 O O . MET A 1 89 ? 1.805 3.863 3.851 1.00 85.12 89 MET A O 1
ATOM 669 N N . LYS A 1 90 ? 3.972 3.395 4.223 1.00 86.38 90 LYS A N 1
ATOM 670 C CA . LYS A 1 90 ? 3.883 3.538 5.673 1.00 86.38 90 LYS A CA 1
ATOM 671 C C . LYS A 1 90 ? 3.617 4.985 6.077 1.00 86.38 90 LYS A C 1
ATOM 673 O O . LYS A 1 90 ? 2.678 5.223 6.836 1.00 86.38 90 LYS A O 1
ATOM 678 N N . ARG A 1 91 ? 4.345 5.945 5.507 1.00 84.56 91 ARG A N 1
ATOM 679 C CA . ARG A 1 91 ? 4.154 7.382 5.758 1.00 84.56 91 ARG A CA 1
ATOM 680 C C . ARG A 1 91 ? 2.729 7.837 5.429 1.00 84.56 91 ARG A C 1
ATOM 682 O O . ARG A 1 91 ? 2.127 8.591 6.189 1.00 84.56 91 ARG A O 1
ATOM 689 N N . LYS A 1 92 ? 2.152 7.329 4.338 1.00 79.62 92 LYS A N 1
ATOM 690 C CA . LYS A 1 92 ? 0.759 7.606 3.943 1.00 79.62 92 LYS A CA 1
ATOM 691 C C . LYS A 1 92 ? -0.267 6.977 4.886 1.00 79.62 92 LYS A C 1
ATOM 693 O O . LYS A 1 92 ? -1.244 7.619 5.278 1.00 79.62 92 LYS A O 1
ATOM 698 N N . THR A 1 93 ? -0.004 5.753 5.337 1.00 79.00 93 THR A N 1
ATOM 699 C CA . THR A 1 93 ? -0.823 5.098 6.369 1.00 79.00 93 THR A CA 1
ATOM 700 C C . THR A 1 93 ? -0.818 5.911 7.671 1.00 79.00 93 THR A C 1
ATOM 702 O O . THR A 1 93 ? -1.867 6.169 8.263 1.00 79.00 93 THR A O 1
ATOM 705 N N . GLU A 1 94 ? 0.355 6.377 8.101 1.00 81.50 94 GLU A N 1
ATOM 706 C CA . GLU A 1 94 ? 0.517 7.224 9.287 1.00 81.50 94 GLU A CA 1
ATOM 707 C C . GLU A 1 94 ? -0.174 8.583 9.129 1.00 81.50 94 GLU A C 1
ATOM 709 O O . GLU A 1 94 ? -0.851 9.034 10.056 1.00 81.50 94 GLU A O 1
ATOM 714 N N . PHE A 1 95 ? -0.082 9.204 7.950 1.00 76.69 95 PHE A N 1
ATOM 715 C CA . PHE A 1 95 ? -0.814 10.429 7.633 1.00 76.69 95 PHE A CA 1
ATOM 716 C C . PHE A 1 95 ? -2.328 10.241 7.788 1.00 76.69 95 PHE A C 1
ATOM 718 O O . PHE A 1 95 ? -2.975 11.061 8.433 1.00 76.69 95 PHE A O 1
ATOM 725 N N . THR A 1 96 ? -2.882 9.126 7.305 1.00 72.38 96 THR A N 1
ATOM 726 C CA . THR A 1 96 ? -4.317 8.803 7.461 1.00 72.38 96 THR A CA 1
ATOM 727 C C . THR A 1 96 ? -4.707 8.703 8.932 1.00 72.38 96 THR A C 1
ATOM 729 O O . THR A 1 96 ? -5.723 9.245 9.370 1.00 72.38 96 THR A O 1
ATOM 732 N N . ASN A 1 97 ? -3.868 8.037 9.728 1.00 73.81 97 ASN A N 1
ATOM 733 C CA . ASN A 1 97 ? -4.087 7.888 11.163 1.00 73.81 97 ASN A CA 1
ATOM 734 C C . ASN A 1 97 ? -3.995 9.226 11.910 1.00 73.81 97 ASN A C 1
ATOM 736 O O . ASN A 1 97 ? -4.754 9.452 12.852 1.00 73.81 97 ASN A O 1
ATOM 740 N N . LYS A 1 98 ? -3.106 10.129 11.484 1.00 74.81 98 LYS A N 1
ATOM 741 C CA . LYS A 1 98 ? -3.029 11.496 12.015 1.00 74.81 98 LYS A CA 1
ATOM 742 C C . LYS A 1 98 ? -4.236 12.334 11.593 1.00 74.81 98 LYS A C 1
ATOM 744 O O . LYS A 1 98 ? -4.781 13.073 12.405 1.00 74.81 98 LYS A O 1
ATOM 749 N N . TRP A 1 99 ? -4.677 12.213 10.345 1.00 69.19 99 TRP A N 1
ATOM 750 C CA . TRP A 1 99 ? -5.859 12.913 9.850 1.00 69.19 99 TRP A CA 1
ATOM 751 C C . TRP A 1 99 ? -7.105 12.512 10.656 1.00 69.19 99 TRP A C 1
ATOM 753 O O . TRP A 1 99 ? -7.829 13.383 11.138 1.00 69.19 99 TRP A O 1
ATOM 763 N N . ARG A 1 100 ? -7.262 11.213 10.959 1.00 67.19 100 ARG A N 1
ATOM 764 C CA . ARG A 1 100 ? -8.301 10.690 11.866 1.00 67.19 100 ARG A CA 1
ATOM 765 C C . ARG A 1 100 ? -8.349 11.413 13.213 1.00 67.19 100 ARG A C 1
ATOM 767 O O . ARG A 1 100 ? -9.436 11.697 13.708 1.00 67.19 100 ARG A O 1
ATOM 774 N N . SER A 1 101 ? -7.205 11.655 13.858 1.00 66.00 101 SER A N 1
ATOM 775 C CA . SER A 1 101 ? -7.202 12.228 15.211 1.00 66.00 101 SER A CA 1
ATOM 776 C C . SER A 1 101 ? -7.638 13.694 15.236 1.00 66.00 101 SER A C 1
ATOM 778 O O . SER A 1 101 ? -8.204 14.125 16.238 1.00 66.00 101 SER A O 1
ATOM 780 N N . LYS A 1 102 ? -7.430 14.432 14.137 1.00 64.00 102 LYS A N 1
ATOM 781 C CA . LYS A 1 102 ? -7.751 15.862 14.022 1.00 64.00 102 LYS A CA 1
ATOM 782 C C . LYS A 1 102 ? -9.255 16.139 13.904 1.00 64.00 102 LYS A C 1
ATOM 784 O O . LYS A 1 102 ? -9.719 17.135 14.442 1.00 64.00 102 LYS A O 1
ATOM 789 N N . TYR A 1 103 ? -10.019 15.260 13.256 1.00 58.84 103 TYR A N 1
ATOM 790 C CA . TYR A 1 103 ? -11.457 15.468 13.012 1.00 58.84 103 TYR A CA 1
ATOM 791 C C . TYR A 1 103 ? -12.379 14.855 14.074 1.00 58.84 103 TYR A C 1
ATOM 793 O O . TYR A 1 103 ? -13.593 14.869 13.918 1.00 58.84 103 TYR A O 1
ATOM 801 N N . LYS A 1 104 ? -11.831 14.401 15.209 1.00 53.56 104 LYS A N 1
ATOM 802 C CA . LYS A 1 104 ? -12.592 13.870 16.357 1.00 53.56 104 LYS A CA 1
ATOM 803 C C . LYS A 1 104 ? -13.571 14.859 17.029 1.00 53.56 104 LYS A C 1
ATOM 805 O O . LYS A 1 104 ? -14.188 14.483 18.018 1.00 53.56 104 LYS A O 1
ATOM 810 N N . GLY A 1 105 ? -13.702 16.096 16.544 1.00 47.44 105 GLY A N 1
ATOM 811 C CA . GLY A 1 105 ? -14.530 17.137 17.167 1.00 47.44 105 GLY A CA 1
ATOM 812 C C . GLY A 1 105 ? -15.307 18.045 16.212 1.00 47.44 105 GLY A C 1
ATOM 813 O O . GLY A 1 105 ? -15.948 18.973 16.689 1.00 47.44 105 GLY A O 1
ATOM 814 N N . ALA A 1 106 ? -15.267 17.810 14.897 1.00 44.44 106 ALA A N 1
ATOM 815 C CA . ALA A 1 106 ? -16.173 18.483 13.968 1.00 44.44 106 ALA A CA 1
ATOM 816 C C . ALA A 1 106 ? -17.403 17.587 13.807 1.00 44.44 106 ALA A C 1
ATOM 818 O O . ALA A 1 106 ? -17.251 16.395 13.536 1.00 44.44 106 ALA A O 1
ATOM 819 N N . GLU A 1 107 ? -18.600 18.128 14.030 1.00 42.38 107 GLU A N 1
ATOM 820 C CA . GLU A 1 107 ? -19.854 17.414 13.792 1.00 42.38 107 GLU A CA 1
ATOM 821 C C . GLU A 1 107 ? -19.791 16.697 12.438 1.00 42.38 107 GLU A C 1
ATOM 823 O O . GLU A 1 107 ? -19.366 17.269 11.432 1.00 42.38 107 GLU A O 1
ATOM 828 N N . ALA A 1 108 ? -20.173 15.419 12.429 1.00 44.22 108 ALA A N 1
ATOM 829 C CA . ALA A 1 108 ? -19.975 14.465 11.336 1.00 44.22 108 ALA A CA 1
ATOM 830 C C . ALA A 1 108 ? -20.730 14.800 10.022 1.00 44.22 108 ALA A C 1
ATOM 832 O O . ALA A 1 108 ? -20.920 13.921 9.184 1.00 44.22 108 ALA A O 1
ATOM 833 N N . GLY A 1 109 ? -21.180 16.045 9.844 1.00 45.00 109 GLY A N 1
ATOM 834 C CA . GLY A 1 109 ? -21.964 16.530 8.710 1.00 45.00 109 GLY A CA 1
ATOM 835 C C . GLY A 1 109 ? -21.206 17.386 7.691 1.00 45.00 109 GLY A C 1
ATOM 836 O O . GLY A 1 109 ? -21.720 17.577 6.595 1.00 45.00 109 GLY A O 1
ATOM 837 N N . THR A 1 110 ? -19.997 17.872 7.983 1.00 44.16 110 THR A N 1
ATOM 838 C CA . THR A 1 110 ? -19.254 18.743 7.047 1.00 44.16 110 THR A CA 1
ATOM 839 C C . THR A 1 110 ? -17.767 18.420 7.048 1.00 44.16 110 THR A C 1
ATOM 841 O O . THR A 1 110 ? -16.958 19.078 7.700 1.00 44.16 110 THR A O 1
ATOM 844 N N . VAL A 1 111 ? -17.395 17.384 6.298 1.00 48.44 111 VAL A N 1
ATOM 845 C CA . VAL A 1 111 ? -16.022 17.230 5.808 1.00 48.44 111 VAL A CA 1
ATOM 846 C C . VAL A 1 111 ? -15.983 17.898 4.438 1.00 48.44 111 VAL A C 1
ATOM 848 O O . VAL A 1 111 ? -16.516 17.356 3.473 1.00 48.44 111 VAL A O 1
ATOM 851 N N . GLU A 1 112 ? -15.392 19.089 4.351 1.00 43.34 112 GLU A N 1
ATOM 852 C CA . GLU A 1 112 ? -15.042 19.682 3.060 1.00 43.34 112 GLU A CA 1
ATOM 853 C C . GLU A 1 112 ? -13.969 18.806 2.402 1.00 43.34 112 GLU A C 1
ATOM 855 O O . GLU A 1 112 ? -12.823 18.716 2.852 1.00 43.34 112 GLU A O 1
ATOM 860 N N . TRP A 1 113 ? -14.372 18.111 1.340 1.00 45.88 113 TRP A N 1
ATOM 861 C CA . TRP A 1 113 ? -13.564 17.154 0.581 1.00 45.88 113 TRP A CA 1
ATOM 862 C C . TRP A 1 113 ? -12.395 17.793 -0.189 1.00 45.88 113 TRP A C 1
ATOM 864 O O . TRP A 1 113 ? -11.609 17.087 -0.818 1.00 45.88 113 TRP A O 1
ATOM 874 N N . GLU A 1 114 ? -12.248 19.117 -0.136 1.00 39.16 114 GLU A N 1
ATOM 875 C CA . GLU A 1 114 ? -11.332 19.878 -0.993 1.00 39.16 114 GLU A CA 1
ATOM 876 C C . GLU A 1 114 ? -9.853 19.791 -0.578 1.00 39.16 114 GLU A C 1
ATOM 878 O O . GLU A 1 114 ? -8.973 20.130 -1.363 1.00 39.16 114 GLU A O 1
ATOM 883 N N . SER A 1 115 ? -9.534 19.276 0.614 1.00 41.84 115 SER A N 1
ATOM 884 C CA . SER A 1 115 ? -8.143 19.232 1.109 1.00 41.84 115 SER A CA 1
ATOM 885 C C . SER A 1 115 ? -7.363 17.945 0.794 1.00 41.84 115 SER A C 1
ATOM 887 O O . SER A 1 115 ? -6.217 17.813 1.218 1.00 41.84 115 SER A O 1
ATOM 889 N N . LEU A 1 116 ? -7.940 16.996 0.046 1.00 43.12 116 LEU A N 1
ATOM 890 C CA . LEU A 1 116 ? -7.310 15.700 -0.276 1.00 43.12 116 LEU A CA 1
ATOM 891 C C . LEU A 1 116 ? -6.426 15.708 -1.540 1.00 43.12 116 LEU A C 1
ATOM 893 O O . LEU A 1 116 ? -5.932 14.655 -1.939 1.00 43.12 116 LEU A O 1
ATOM 897 N N . TYR A 1 117 ? -6.211 16.875 -2.151 1.00 33.47 117 TYR A N 1
ATOM 898 C CA . TYR A 1 117 ? -5.483 17.026 -3.415 1.00 33.47 117 TYR A CA 1
ATOM 899 C C . TYR A 1 117 ? -4.108 17.699 -3.303 1.00 33.47 117 TYR A C 1
ATOM 901 O O . TYR A 1 117 ? -3.720 18.337 -4.266 1.00 33.47 117 TYR A O 1
ATOM 909 N N . TRP A 1 118 ? -3.349 17.575 -2.207 1.00 36.62 118 TRP A N 1
ATOM 910 C CA . TRP A 1 118 ? -1.940 18.025 -2.183 1.00 36.62 118 TRP A CA 1
ATOM 911 C C . TRP A 1 118 ? -1.061 17.146 -1.290 1.00 36.62 118 TRP A C 1
ATOM 913 O O . TRP A 1 118 ? -1.366 17.032 -0.080 1.00 36.62 118 TRP A O 1
#

Organism: Momordica charantia (NCBI:txid3673)

InterPro domains:
  IPR023213 Chloramphenicol acetyltransferase-like domain superfamily [G3DSA:3.30.559.10] (1-116)